Protein AF-A0A6B2V0E9-F1 (afdb_monomer)

Foldseek 3Di:
DVVVVDDLCQLCVQLVHDSVVSVCVVPDDDDDDLSSLCSSCRSVVFDSCVSVVHPVPDDPPPADQDPDDDDDDDDPVRLVVQVPQWDKKWKWDADPVGIDIHIFTWGQDPNDTDTDDDCPDPVVVQAQHKIKIKDKDADSRSRDIDMRIDIDRHHDPPDPVVVVVVVVVGPDDD

Radius of gyration: 21.08 Å; Cα contacts (8 Å, |Δi|>4): 212; chains: 1; bounding box: 42×33×59 Å

Mean predicted aligned error: 10.25 Å

Sequence (174 aa):
RERQGLSVAEAAARARMSPQYLAYLEQHPSDPSPAALLRLADALGTTLDALRGGGQELPPGQGHALLRPLLTDLGEDESRELLSTHGVGRVGLSTPDGPAVLPVNYDVIDGDVVFRTAPDAAPASAVGAEIAFEVDHVDDALSRGWSVLVVGRAEEVADPREARRLEERAHSAP

pLDDT: mean 87.83, std 10.67, range [49.34, 98.0]

Structure (mmCIF, N/CA/C/O backbone):
data_AF-A0A6B2V0E9-F1
#
_entry.id   AF-A0A6B2V0E9-F1
#
loop_
_atom_site.group_PDB
_atom_site.id
_atom_site.type_symbol
_atom_site.label_atom_id
_atom_site.label_alt_id
_atom_site.label_comp_id
_atom_site.label_asym_id
_atom_site.label_entity_id
_atom_site.label_seq_id
_atom_site.pdbx_PDB_ins_code
_atom_site.Cartn_x
_atom_site.Cartn_y
_atom_site.Cartn_z
_atom_site.occupancy
_atom_site.B_iso_or_equiv
_atom_site.auth_seq_id
_atom_site.auth_comp_id
_atom_site.auth_asym_id
_atom_site.auth_atom_id
_atom_site.pdbx_PDB_model_num
ATOM 1 N N . ARG A 1 1 ? 8.515 0.418 -20.697 1.00 86.69 1 ARG A N 1
ATOM 2 C CA . ARG A 1 1 ? 9.522 1.473 -20.980 1.00 86.69 1 ARG A CA 1
ATOM 3 C C . ARG A 1 1 ? 9.494 2.618 -19.962 1.00 86.69 1 ARG A C 1
ATOM 5 O O . ARG A 1 1 ? 10.560 3.059 -19.561 1.00 86.69 1 ARG A O 1
ATOM 12 N N . GLU A 1 2 ? 8.314 3.063 -19.512 1.00 84.94 2 GLU A N 1
ATOM 13 C CA . GLU A 1 2 ? 8.151 4.243 -18.637 1.00 84.94 2 GLU A CA 1
ATOM 14 C C . GLU A 1 2 ? 8.842 4.079 -17.282 1.00 84.94 2 GLU A C 1
ATOM 16 O O . GLU A 1 2 ? 9.610 4.950 -16.897 1.00 84.94 2 GLU A O 1
ATOM 21 N N . ARG A 1 3 ? 8.735 2.897 -16.656 1.00 78.81 3 ARG A N 1
ATOM 22 C CA . ARG A 1 3 ? 9.502 2.536 -15.442 1.00 78.81 3 ARG A CA 1
ATOM 23 C C . ARG A 1 3 ? 11.029 2.643 -15.583 1.00 78.81 3 ARG A C 1
ATOM 25 O O . ARG A 1 3 ? 11.735 2.608 -14.588 1.00 78.81 3 ARG A O 1
ATOM 32 N N . GLN A 1 4 ? 11.552 2.706 -16.807 1.00 80.00 4 GLN A N 1
ATOM 33 C CA . GLN A 1 4 ? 12.985 2.867 -17.084 1.00 80.00 4 GLN A CA 1
ATOM 34 C C . GLN A 1 4 ? 13.326 4.244 -17.663 1.00 80.00 4 GLN A C 1
ATOM 36 O O . GLN A 1 4 ? 14.446 4.437 -18.129 1.00 80.00 4 GLN A O 1
ATOM 41 N N . GLY A 1 5 ? 12.366 5.174 -17.701 1.00 86.81 5 GLY A N 1
ATOM 42 C CA . GLY A 1 5 ? 12.553 6.505 -18.280 1.00 86.81 5 GLY A CA 1
ATOM 43 C C . GLY A 1 5 ? 12.869 6.500 -19.779 1.00 86.81 5 GLY A C 1
ATOM 44 O O . GLY A 1 5 ? 13.409 7.476 -20.283 1.00 86.81 5 GLY A O 1
ATOM 45 N N . LEU A 1 6 ? 12.575 5.408 -20.498 1.00 91.19 6 LEU A N 1
ATOM 46 C CA . LEU A 1 6 ? 12.905 5.286 -21.920 1.00 91.19 6 LEU A CA 1
ATOM 47 C C . LEU A 1 6 ? 11.804 5.880 -22.797 1.00 91.19 6 LEU A C 1
ATOM 49 O O . LEU A 1 6 ? 10.623 5.526 -22.665 1.00 91.19 6 LEU A O 1
ATOM 53 N N . SER A 1 7 ? 12.206 6.695 -23.772 1.00 95.06 7 SER A N 1
ATOM 54 C CA . SER A 1 7 ? 11.340 7.054 -24.894 1.00 95.06 7 SER A CA 1
ATOM 55 C C . SER A 1 7 ? 11.035 5.827 -25.765 1.00 95.06 7 SER A C 1
ATOM 57 O O . SER A 1 7 ? 11.760 4.825 -25.760 1.00 95.06 7 SER A O 1
ATOM 59 N N . VAL A 1 8 ? 9.968 5.906 -26.568 1.00 94.38 8 VAL A N 1
ATOM 60 C CA . VAL A 1 8 ? 9.622 4.850 -27.541 1.00 94.38 8 VAL A CA 1
ATOM 61 C C . VAL A 1 8 ? 10.786 4.590 -28.504 1.00 94.38 8 VAL A C 1
ATOM 63 O O . VAL A 1 8 ? 11.086 3.440 -28.815 1.00 94.38 8 VAL A O 1
ATOM 66 N N . ALA A 1 9 ? 11.476 5.642 -28.955 1.00 94.88 9 ALA A N 1
ATOM 67 C CA . ALA A 1 9 ? 12.591 5.516 -29.889 1.00 94.88 9 ALA A CA 1
ATOM 68 C C . ALA A 1 9 ? 13.784 4.768 -29.270 1.00 94.88 9 ALA A C 1
ATOM 70 O O . ALA A 1 9 ? 14.346 3.879 -29.908 1.00 94.88 9 ALA A O 1
ATOM 71 N N . GLU A 1 10 ? 14.138 5.076 -28.022 1.00 94.94 10 GLU A N 1
ATOM 72 C CA . GLU A 1 10 ? 15.238 4.411 -27.313 1.00 94.94 10 GLU A CA 1
ATOM 73 C C . GLU A 1 10 ? 14.919 2.949 -27.000 1.00 94.94 10 GLU A C 1
ATOM 75 O O . GLU A 1 10 ? 15.754 2.072 -27.226 1.00 94.94 10 GLU A O 1
ATOM 80 N N . ALA A 1 11 ? 13.702 2.666 -26.527 1.00 94.44 11 ALA A N 1
ATOM 81 C CA . ALA A 1 11 ? 13.258 1.301 -26.264 1.00 94.44 11 ALA A CA 1
ATOM 82 C C . ALA A 1 11 ? 13.232 0.462 -27.553 1.00 94.44 11 ALA A C 1
ATOM 84 O O . ALA A 1 11 ? 13.717 -0.671 -27.566 1.00 94.44 11 ALA A O 1
ATOM 85 N N . ALA A 1 12 ? 12.744 1.033 -28.659 1.00 95.62 12 ALA A N 1
ATOM 86 C CA . ALA A 1 12 ? 12.735 0.374 -29.960 1.00 95.62 12 ALA A CA 1
ATOM 87 C C . ALA A 1 12 ? 14.156 0.112 -30.479 1.00 95.62 12 ALA A C 1
ATOM 89 O O . ALA A 1 12 ? 14.443 -0.992 -30.943 1.00 95.62 12 ALA A O 1
ATOM 90 N N . ALA A 1 13 ? 15.066 1.081 -30.340 1.00 95.19 13 ALA A N 1
ATOM 91 C CA . ALA A 1 13 ? 16.467 0.913 -30.714 1.00 95.19 13 ALA A CA 1
ATOM 92 C C . ALA A 1 13 ? 17.131 -0.227 -29.923 1.00 95.19 13 ALA A C 1
ATOM 94 O O . ALA A 1 13 ? 17.748 -1.108 -30.525 1.00 95.19 13 ALA A O 1
ATOM 95 N N . ARG A 1 14 ? 16.936 -0.274 -28.596 1.00 95.88 14 ARG A N 1
ATOM 96 C CA . ARG A 1 14 ? 17.439 -1.367 -27.744 1.00 95.88 14 ARG A C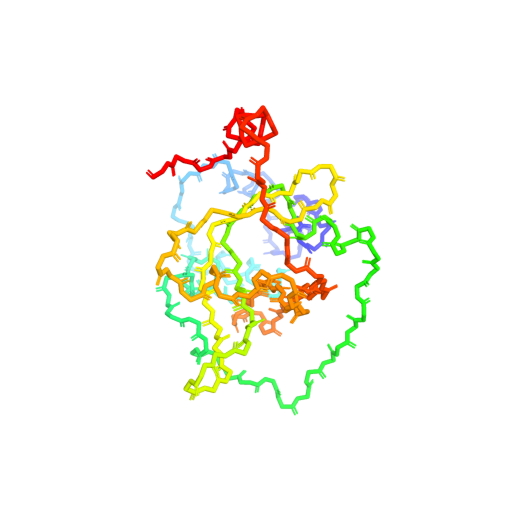A 1
ATOM 97 C C . ARG A 1 14 ? 16.857 -2.724 -28.143 1.00 95.88 14 ARG A C 1
ATOM 99 O O . ARG A 1 14 ? 17.596 -3.698 -28.252 1.00 95.88 14 ARG A O 1
ATOM 106 N N . ALA A 1 15 ? 15.561 -2.777 -28.443 1.00 95.38 15 ALA A N 1
ATOM 107 C CA . ALA A 1 15 ? 14.879 -3.998 -28.873 1.00 95.38 15 ALA A CA 1
ATOM 108 C C . ALA A 1 15 ? 15.174 -4.389 -30.333 1.00 95.38 15 ALA A C 1
ATOM 110 O O . ALA A 1 15 ? 14.685 -5.417 -30.809 1.00 95.38 15 ALA A O 1
ATOM 111 N N . ARG A 1 16 ? 15.970 -3.593 -31.066 1.00 95.44 16 ARG A N 1
ATOM 112 C CA . ARG A 1 16 ? 16.212 -3.747 -32.510 1.00 95.44 16 ARG A CA 1
ATOM 113 C C . ARG A 1 16 ? 14.893 -3.824 -33.290 1.00 95.44 16 ARG A C 1
ATOM 115 O O . ARG A 1 16 ? 14.659 -4.746 -34.073 1.00 95.44 16 ARG A O 1
ATOM 122 N N . MET A 1 17 ? 14.001 -2.878 -33.015 1.00 95.00 17 MET A N 1
ATOM 123 C CA . MET A 1 17 ? 12.652 -2.776 -33.571 1.00 95.00 17 MET A CA 1
ATOM 124 C C . MET A 1 17 ? 12.408 -1.378 -34.139 1.00 95.00 17 MET A C 1
ATOM 126 O O . MET A 1 17 ? 13.085 -0.415 -33.789 1.00 95.00 17 MET A O 1
ATOM 130 N N . SER A 1 18 ? 11.420 -1.264 -35.028 1.00 96.31 18 SER A N 1
ATOM 131 C CA . SER A 1 18 ? 10.961 0.043 -35.502 1.00 96.31 18 SER A CA 1
ATOM 132 C C . SER A 1 18 ? 10.247 0.798 -34.368 1.00 96.31 18 SER A C 1
ATOM 134 O O . SER A 1 18 ? 9.380 0.200 -33.721 1.00 96.31 18 SER A O 1
ATOM 136 N N . PRO A 1 19 ? 10.523 2.102 -34.160 1.00 96.12 19 PRO A N 1
ATOM 137 C CA . PRO A 1 19 ? 9.770 2.936 -33.221 1.00 96.12 19 PRO A CA 1
ATOM 138 C C . PRO A 1 19 ? 8.265 2.954 -33.504 1.00 96.12 19 PRO A C 1
ATOM 140 O O . PRO A 1 19 ? 7.467 2.946 -32.574 1.00 96.12 19 PRO A O 1
ATOM 143 N N . GLN A 1 20 ? 7.866 2.914 -34.780 1.00 94.88 20 GLN A N 1
ATOM 144 C CA . GLN A 1 20 ? 6.453 2.873 -35.177 1.00 94.88 20 GLN A CA 1
ATOM 145 C C . GLN A 1 20 ? 5.800 1.546 -34.794 1.00 94.88 20 GLN A C 1
ATOM 147 O O . GLN A 1 20 ? 4.662 1.530 -34.339 1.00 94.88 20 GLN A O 1
ATOM 152 N N . TYR A 1 21 ? 6.527 0.435 -34.944 1.00 93.31 21 TYR A N 1
ATOM 153 C CA . TYR A 1 21 ? 6.019 -0.874 -34.545 1.00 93.31 21 TYR A CA 1
ATOM 154 C C . TYR A 1 21 ? 5.880 -0.971 -33.023 1.00 93.31 21 TYR A C 1
ATOM 156 O O . TYR A 1 21 ? 4.863 -1.454 -32.544 1.00 93.31 21 TYR A O 1
ATOM 164 N N . LEU A 1 22 ? 6.845 -0.451 -32.254 1.00 94.12 22 LEU A N 1
ATOM 165 C CA . LEU A 1 22 ? 6.716 -0.402 -30.796 1.00 94.12 22 LEU A CA 1
ATOM 166 C C . LEU A 1 22 ? 5.551 0.498 -30.352 1.00 94.12 22 LEU A C 1
ATOM 168 O O . LEU A 1 22 ? 4.748 0.071 -29.532 1.00 94.12 22 LEU A O 1
ATOM 172 N N . ALA A 1 23 ? 5.404 1.692 -30.937 1.00 93.50 23 ALA A N 1
ATOM 173 C CA . ALA A 1 23 ? 4.264 2.570 -30.657 1.00 93.50 23 ALA A CA 1
ATOM 174 C C . ALA A 1 23 ? 2.919 1.893 -30.968 1.00 93.50 23 ALA A C 1
ATOM 176 O O . ALA A 1 23 ? 1.958 2.051 -30.219 1.00 93.50 23 ALA A O 1
ATOM 177 N N . TYR A 1 24 ? 2.860 1.115 -32.053 1.00 92.31 24 TYR A N 1
ATOM 178 C CA . TYR A 1 24 ? 1.678 0.339 -32.409 1.00 92.31 24 TYR A CA 1
ATOM 179 C C . TYR A 1 24 ? 1.339 -0.707 -31.339 1.00 92.31 24 TYR A C 1
ATOM 181 O O . TYR A 1 24 ? 0.192 -0.749 -30.900 1.00 92.31 24 TYR A O 1
ATOM 189 N N . LEU A 1 25 ? 2.329 -1.492 -30.888 1.00 90.62 25 LEU A N 1
ATOM 190 C CA . LEU A 1 25 ? 2.148 -2.504 -29.838 1.00 90.62 25 LEU A CA 1
ATOM 191 C C . LEU A 1 25 ? 1.669 -1.900 -28.507 1.00 90.62 25 LEU A C 1
ATOM 193 O O . LEU A 1 25 ? 0.914 -2.545 -27.793 1.00 90.62 25 LEU A O 1
ATOM 197 N N . GLU A 1 26 ? 2.095 -0.679 -28.169 1.00 89.00 26 GLU A N 1
ATOM 198 C CA . GLU A 1 26 ? 1.688 -0.008 -26.923 1.00 89.00 26 GLU A CA 1
ATOM 199 C C . GLU A 1 26 ? 0.243 0.507 -26.948 1.00 89.00 26 GLU A C 1
ATOM 201 O O . GLU A 1 26 ? -0.372 0.657 -25.898 1.00 89.00 26 GLU A O 1
ATOM 206 N N . GLN A 1 27 ? -0.299 0.797 -28.132 1.00 90.56 27 GLN A N 1
ATOM 207 C CA . GLN A 1 27 ? -1.604 1.451 -28.282 1.00 90.56 27 GLN A CA 1
ATOM 208 C C . GLN A 1 27 ? -2.712 0.497 -28.742 1.00 90.56 27 GLN A C 1
ATOM 210 O O . GLN A 1 27 ? -3.886 0.856 -28.680 1.00 90.56 27 GLN A O 1
ATOM 215 N N . HIS A 1 28 ? -2.358 -0.699 -29.221 1.00 86.44 28 HIS A N 1
ATOM 216 C CA . HIS A 1 28 ? -3.306 -1.625 -29.834 1.00 86.44 28 HIS A CA 1
ATOM 217 C C . HIS A 1 28 ? -3.118 -3.060 -29.321 1.00 86.44 28 HIS A C 1
ATOM 219 O O . HIS A 1 28 ? -1.994 -3.575 -29.336 1.00 86.44 28 HIS A O 1
ATOM 225 N N . PRO A 1 29 ? -4.213 -3.764 -28.971 1.00 81.56 29 PRO A N 1
ATOM 226 C CA . PRO A 1 29 ? -4.179 -5.205 -28.752 1.00 81.56 29 PRO A CA 1
ATOM 227 C C . PRO A 1 29 ? -3.633 -5.918 -29.994 1.00 81.56 29 PRO A C 1
ATOM 229 O O . PRO A 1 29 ? -4.131 -5.732 -31.106 1.00 81.56 29 PRO A O 1
ATOM 232 N N . SER A 1 30 ? -2.584 -6.717 -29.824 1.00 83.56 30 SER A N 1
ATOM 233 C CA . SER A 1 30 ? -1.914 -7.427 -30.916 1.00 83.56 30 SER A CA 1
ATOM 234 C C . SER A 1 30 ? -1.230 -8.698 -30.406 1.00 83.56 30 SER A C 1
ATOM 236 O O . SER A 1 30 ? -0.983 -8.825 -29.209 1.00 83.56 30 SER A O 1
ATOM 238 N N . ASP A 1 31 ? -0.923 -9.633 -31.312 1.00 84.25 31 ASP A N 1
ATOM 239 C CA . ASP A 1 31 ? -0.183 -10.869 -31.008 1.00 84.25 31 ASP A CA 1
ATOM 240 C C . ASP A 1 31 ? 1.222 -10.827 -31.645 1.00 84.25 31 ASP A C 1
ATOM 242 O O . ASP A 1 31 ? 1.445 -11.341 -32.748 1.00 84.25 31 ASP A O 1
ATOM 246 N N . PRO A 1 32 ? 2.184 -10.112 -31.030 1.00 89.62 32 PRO A N 1
ATOM 247 C CA . PRO A 1 32 ? 3.542 -10.028 -31.545 1.00 89.62 32 PRO A CA 1
ATOM 248 C C . PRO A 1 32 ? 4.248 -11.385 -31.478 1.00 89.62 32 PRO A C 1
ATOM 250 O O . PRO A 1 32 ? 4.145 -12.130 -30.506 1.00 89.62 32 PRO A O 1
ATOM 253 N N . SER A 1 33 ? 5.080 -11.667 -32.486 1.00 89.62 33 SER A N 1
ATOM 254 C CA . SER A 1 33 ? 5.872 -12.904 -32.508 1.00 89.62 33 SER A CA 1
ATOM 255 C C . SER A 1 33 ? 6.696 -13.097 -31.216 1.00 89.62 33 SER A C 1
ATOM 257 O O . SER A 1 33 ? 7.243 -12.117 -30.693 1.00 89.62 33 SER A O 1
ATOM 259 N N . PRO A 1 34 ? 6.915 -14.343 -30.753 1.00 88.56 34 PRO A N 1
ATOM 260 C CA . PRO A 1 34 ? 7.747 -14.623 -29.578 1.00 88.56 34 PRO A CA 1
ATOM 261 C C . PRO A 1 34 ? 9.151 -14.010 -29.661 1.00 88.56 34 PRO A C 1
ATOM 263 O O . PRO A 1 34 ? 9.676 -13.512 -28.671 1.00 88.56 34 PRO A O 1
ATOM 266 N N . ALA A 1 35 ? 9.744 -13.971 -30.857 1.00 89.69 35 ALA A N 1
ATOM 267 C CA . ALA A 1 35 ? 11.046 -13.348 -31.078 1.00 89.69 35 ALA A CA 1
ATOM 268 C C . ALA A 1 35 ? 11.026 -11.825 -30.857 1.00 89.69 35 ALA A C 1
ATOM 270 O O . ALA A 1 35 ? 12.020 -11.263 -30.404 1.00 89.69 35 ALA A O 1
ATOM 271 N N . ALA A 1 36 ? 9.922 -11.146 -31.187 1.00 92.31 36 ALA A N 1
ATOM 272 C CA . ALA A 1 36 ? 9.756 -9.721 -30.905 1.00 92.31 36 ALA A CA 1
ATOM 273 C C . ALA A 1 36 ? 9.604 -9.470 -29.399 1.00 92.31 36 ALA A C 1
ATOM 275 O O . ALA A 1 36 ? 10.272 -8.589 -28.864 1.00 92.31 36 ALA A O 1
ATOM 276 N N . LEU A 1 37 ? 8.804 -10.292 -28.714 1.00 91.81 37 LEU A N 1
ATOM 277 C CA . LEU A 1 37 ? 8.642 -10.209 -27.263 1.00 91.81 37 LEU A CA 1
ATOM 278 C C . LEU A 1 37 ? 9.951 -10.481 -26.512 1.00 91.81 37 LEU A C 1
ATOM 280 O O . LEU A 1 37 ? 10.278 -9.744 -25.593 1.00 91.81 37 LEU A O 1
ATOM 284 N N . LEU A 1 38 ? 10.742 -11.473 -26.930 1.00 90.69 38 LEU A N 1
ATOM 285 C CA . LEU A 1 38 ? 12.047 -11.756 -26.320 1.00 90.69 38 LEU A CA 1
ATOM 286 C C . LEU A 1 38 ? 13.026 -10.584 -26.457 1.00 90.69 38 LEU A C 1
ATOM 288 O O . LEU A 1 38 ? 13.744 -10.274 -25.512 1.00 90.69 38 LEU A O 1
ATOM 292 N N . ARG A 1 39 ? 13.040 -9.899 -27.608 1.00 93.25 39 ARG A N 1
ATOM 293 C CA . ARG A 1 39 ? 13.877 -8.703 -27.786 1.00 93.25 39 ARG A CA 1
ATOM 294 C C . ARG A 1 39 ? 13.404 -7.528 -26.938 1.00 93.25 39 ARG A C 1
ATOM 296 O O . ARG A 1 39 ? 14.239 -6.780 -26.444 1.00 93.25 39 ARG A O 1
ATOM 303 N N . LEU A 1 40 ? 12.092 -7.364 -26.770 1.00 93.25 40 LEU A N 1
ATOM 304 C CA . LEU A 1 40 ? 11.542 -6.365 -25.854 1.00 93.25 40 LEU A CA 1
ATOM 305 C C . LEU A 1 40 ? 11.877 -6.701 -24.402 1.00 93.25 40 LEU A C 1
ATOM 307 O O . LEU A 1 40 ? 12.239 -5.797 -23.659 1.00 93.25 40 LEU A O 1
ATOM 311 N N . ALA A 1 41 ? 11.804 -7.977 -24.016 1.00 91.62 41 ALA A N 1
ATOM 312 C CA . ALA A 1 41 ? 12.127 -8.431 -22.669 1.00 91.62 41 ALA A CA 1
ATOM 313 C C . ALA A 1 41 ? 13.578 -8.084 -22.323 1.00 91.62 41 ALA A C 1
ATOM 315 O O . ALA A 1 41 ? 13.829 -7.396 -21.341 1.00 91.62 41 ALA A O 1
ATOM 316 N N . ASP A 1 42 ? 14.507 -8.457 -23.204 1.00 90.62 42 ASP A N 1
ATOM 317 C CA . ASP A 1 42 ? 15.933 -8.147 -23.088 1.00 90.62 42 ASP A CA 1
ATOM 318 C C . ASP A 1 42 ? 16.195 -6.629 -23.043 1.00 90.62 42 ASP A C 1
ATOM 320 O O . ASP A 1 42 ? 16.827 -6.121 -22.117 1.00 90.62 42 ASP A O 1
ATOM 324 N N . ALA A 1 43 ? 15.620 -5.869 -23.982 1.00 93.19 43 ALA A N 1
ATOM 325 C CA . ALA A 1 43 ? 15.784 -4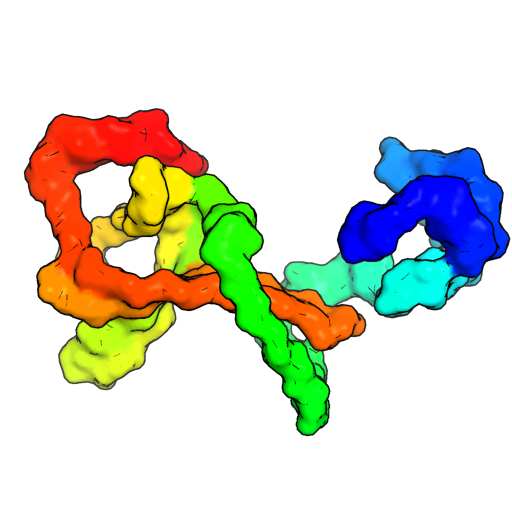.415 -24.059 1.00 93.19 43 ALA A CA 1
ATOM 326 C C . ALA A 1 43 ? 15.246 -3.657 -22.838 1.00 93.19 43 ALA A C 1
ATOM 328 O O . ALA A 1 43 ? 15.753 -2.582 -22.503 1.00 93.19 43 ALA A O 1
ATOM 329 N N . LEU A 1 44 ? 14.204 -4.202 -22.210 1.00 89.75 44 LEU A N 1
ATOM 330 C CA . LEU A 1 44 ? 13.564 -3.672 -21.014 1.00 89.75 44 LEU A CA 1
ATOM 331 C C . LEU A 1 44 ? 14.055 -4.371 -19.741 1.00 89.75 44 LEU A C 1
ATOM 333 O O . LEU A 1 44 ? 13.479 -4.128 -18.686 1.00 89.75 44 LEU A O 1
ATOM 337 N N . GLY A 1 45 ? 15.076 -5.231 -19.799 1.00 84.44 45 GLY A N 1
ATOM 338 C CA . GLY A 1 45 ? 15.593 -5.950 -18.630 1.00 84.44 45 GLY A CA 1
ATOM 339 C C . GLY A 1 45 ? 14.512 -6.684 -17.824 1.00 84.44 45 GLY A C 1
ATOM 340 O O . GLY A 1 45 ? 14.505 -6.597 -16.600 1.00 84.44 45 GLY A O 1
ATOM 341 N N . THR A 1 46 ? 13.570 -7.336 -18.507 1.00 85.44 46 THR A N 1
ATOM 342 C CA . THR A 1 46 ? 12.452 -8.102 -17.932 1.00 85.44 46 THR A CA 1
ATOM 343 C C . THR A 1 46 ? 12.372 -9.498 -18.565 1.00 85.44 46 THR A C 1
ATOM 345 O O . THR A 1 46 ? 13.206 -9.858 -19.396 1.00 85.44 46 THR A O 1
ATOM 348 N N . THR A 1 47 ? 11.384 -10.309 -18.188 1.00 84.19 47 THR A N 1
ATOM 349 C CA . THR A 1 47 ? 11.158 -11.648 -18.748 1.00 84.19 47 THR A CA 1
ATOM 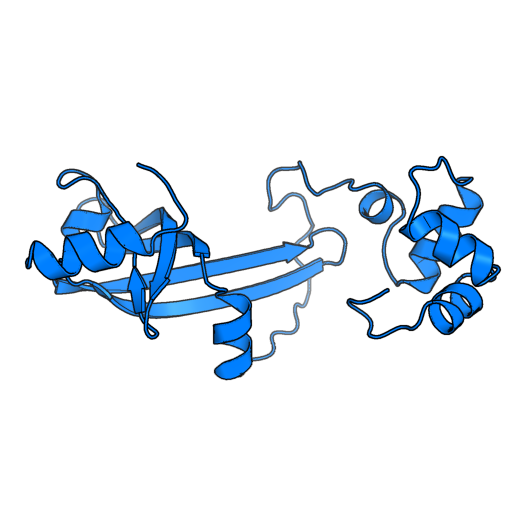350 C C . THR A 1 47 ? 10.019 -11.654 -19.771 1.00 84.19 47 THR A C 1
ATOM 352 O O . THR A 1 47 ? 9.146 -10.785 -19.782 1.00 84.19 47 THR A O 1
ATOM 355 N N . LEU A 1 48 ? 10.015 -12.662 -20.652 1.00 85.69 48 LEU A N 1
ATOM 356 C CA . LEU A 1 48 ? 8.904 -12.900 -21.580 1.00 85.69 48 LEU A CA 1
ATOM 357 C C . LEU A 1 48 ? 7.581 -13.127 -20.834 1.00 85.69 48 LEU A C 1
ATOM 359 O O . LEU A 1 48 ? 6.533 -12.702 -21.313 1.00 85.69 48 LEU A O 1
ATOM 363 N N . ASP A 1 49 ? 7.645 -13.801 -19.688 1.00 78.50 49 ASP A N 1
ATOM 364 C CA . ASP A 1 49 ? 6.480 -14.105 -18.864 1.00 78.50 49 ASP A CA 1
ATOM 365 C C . ASP A 1 49 ? 5.894 -12.826 -18.253 1.00 78.50 49 ASP A C 1
ATOM 367 O O . ASP A 1 49 ? 4.725 -12.520 -18.473 1.00 78.50 49 ASP A O 1
ATOM 371 N N . ALA A 1 50 ? 6.740 -11.982 -17.651 1.00 77.38 50 ALA A N 1
ATOM 372 C CA . ALA A 1 50 ? 6.335 -10.683 -17.118 1.00 77.38 50 ALA A CA 1
ATOM 373 C C . ALA A 1 50 ? 5.758 -9.746 -18.194 1.00 77.38 50 ALA A C 1
ATOM 375 O O . ALA A 1 50 ? 4.774 -9.052 -17.948 1.00 77.38 50 ALA A O 1
ATOM 376 N N . LEU A 1 51 ? 6.315 -9.742 -19.416 1.00 83.88 51 LEU A N 1
ATOM 377 C CA . LEU A 1 51 ? 5.747 -8.974 -20.537 1.00 83.88 51 LEU A CA 1
ATOM 378 C C . LEU A 1 51 ? 4.355 -9.445 -20.960 1.00 83.88 51 LEU A C 1
ATOM 380 O O . LEU A 1 51 ? 3.597 -8.663 -21.527 1.00 83.88 51 LEU A O 1
ATOM 384 N N . ARG A 1 52 ? 4.031 -10.716 -20.722 1.00 79.88 52 ARG A N 1
ATOM 385 C CA . ARG A 1 52 ? 2.716 -11.297 -21.006 1.00 79.88 52 ARG A CA 1
ATOM 386 C C . ARG A 1 52 ? 1.737 -11.138 -19.841 1.00 79.88 52 ARG A C 1
ATOM 388 O O . ARG A 1 52 ? 0.627 -11.648 -19.931 1.00 79.88 52 ARG A O 1
ATOM 395 N N . GLY A 1 53 ? 2.140 -10.454 -18.768 1.00 71.12 53 GLY A N 1
ATOM 396 C CA . GLY A 1 53 ? 1.367 -10.360 -17.529 1.00 71.12 53 GLY A CA 1
ATOM 397 C C . GLY A 1 53 ? 1.456 -11.613 -16.651 1.00 71.12 53 GLY A C 1
ATOM 398 O O . GLY A 1 53 ? 0.773 -11.691 -15.632 1.00 71.12 53 GLY A O 1
ATOM 399 N N . GLY A 1 54 ? 2.302 -12.585 -17.011 1.00 65.44 54 GLY A N 1
ATOM 400 C CA . GLY A 1 54 ? 2.608 -13.738 -16.169 1.00 65.44 54 GLY A CA 1
ATOM 401 C C . GLY A 1 54 ? 3.207 -13.284 -14.838 1.00 65.44 54 GLY A C 1
ATOM 402 O O . GLY A 1 54 ? 4.065 -12.401 -14.804 1.00 65.44 54 GLY A O 1
ATOM 403 N N . GLY A 1 55 ? 2.696 -13.838 -13.736 1.00 60.59 55 GLY A N 1
ATOM 404 C CA . GLY A 1 55 ? 3.095 -13.474 -12.372 1.00 60.59 55 GLY A CA 1
ATOM 405 C C . GLY A 1 55 ? 2.234 -12.414 -11.677 1.00 60.59 55 GLY A C 1
ATOM 406 O O . GLY A 1 55 ? 2.353 -12.279 -10.468 1.00 60.59 55 GLY A O 1
ATOM 407 N N . GLN A 1 56 ? 1.337 -11.709 -12.381 1.00 56.72 56 GLN A N 1
ATOM 408 C CA . GLN A 1 56 ? 0.454 -10.696 -11.764 1.00 56.72 56 GLN A CA 1
ATOM 409 C C . GLN A 1 56 ? -0.762 -11.304 -11.036 1.00 56.72 56 GLN A C 1
ATOM 411 O O . GLN A 1 56 ? -1.269 -10.707 -10.094 1.00 56.72 56 GLN A O 1
ATOM 416 N N . GLU A 1 57 ? -1.221 -12.491 -11.451 1.00 56.91 57 GLU A N 1
ATOM 417 C CA . GLU A 1 57 ? -2.339 -13.223 -10.819 1.00 56.91 57 GLU A CA 1
ATOM 418 C C . GLU A 1 57 ? -1.885 -14.350 -9.874 1.00 56.91 57 GLU A C 1
ATOM 420 O O . GLU A 1 57 ? -2.713 -15.026 -9.261 1.00 56.91 57 GLU A O 1
ATOM 425 N N . LEU A 1 58 ? -0.576 -14.593 -9.755 1.00 60.44 58 LEU A N 1
ATOM 426 C CA . LEU A 1 58 ? -0.068 -15.574 -8.800 1.00 60.44 58 LEU A CA 1
ATOM 427 C C . LEU A 1 58 ? -0.107 -14.981 -7.384 1.00 60.44 58 LEU A C 1
ATOM 429 O O . LEU A 1 58 ? 0.134 -13.784 -7.219 1.00 60.44 58 LEU A O 1
ATOM 433 N N . PRO A 1 59 ? -0.368 -15.797 -6.344 1.00 57.97 59 PRO A N 1
ATOM 434 C CA . PRO A 1 59 ? -0.176 -15.349 -4.974 1.00 57.97 59 PRO A CA 1
ATOM 435 C C . PRO A 1 59 ? 1.252 -14.806 -4.797 1.00 57.97 59 PRO A C 1
ATOM 437 O O . PRO A 1 59 ? 2.187 -15.433 -5.304 1.00 57.97 59 PRO A O 1
ATOM 440 N N . PRO A 1 60 ? 1.445 -13.687 -4.081 1.00 63.38 60 PRO A N 1
ATOM 441 C CA . PRO A 1 60 ? 2.782 -13.165 -3.813 1.00 63.38 60 PRO A CA 1
ATOM 442 C C . PRO A 1 60 ? 3.647 -14.194 -3.064 1.00 63.38 60 PRO A C 1
ATOM 444 O O . PRO A 1 60 ? 3.128 -15.052 -2.344 1.00 63.38 60 PRO A O 1
ATOM 447 N N . GLY A 1 61 ? 4.974 -14.104 -3.219 1.00 62.41 61 GLY A N 1
ATOM 448 C CA . GLY A 1 61 ? 5.933 -14.981 -2.531 1.00 62.41 61 GLY A CA 1
ATOM 449 C C . GLY A 1 61 ? 6.232 -16.297 -3.258 1.00 62.41 61 GLY A C 1
ATOM 450 O O . GLY A 1 61 ? 6.764 -17.229 -2.656 1.00 62.41 61 GLY A O 1
ATOM 451 N N . GLN A 1 62 ? 5.888 -16.383 -4.546 1.00 65.69 62 GLN A N 1
ATOM 452 C CA . GLN A 1 62 ? 6.292 -17.484 -5.432 1.00 65.69 62 GLN A CA 1
ATOM 453 C C . GLN A 1 62 ? 7.692 -17.237 -6.027 1.00 65.69 62 GLN A C 1
ATOM 455 O O . GLN A 1 62 ? 8.358 -18.178 -6.466 1.00 65.69 62 GLN A O 1
ATOM 460 N N . GLY A 1 63 ? 8.151 -15.978 -6.037 1.00 63.50 63 GLY A N 1
ATOM 461 C CA . GLY A 1 63 ? 9.522 -15.607 -6.376 1.00 63.50 63 GLY A CA 1
ATOM 462 C C . GLY A 1 63 ? 10.553 -16.124 -5.365 1.00 63.50 63 GLY A C 1
ATOM 463 O O . GLY A 1 63 ? 10.270 -16.343 -4.189 1.00 63.50 63 GLY A O 1
ATOM 464 N N . HIS A 1 64 ? 11.795 -16.310 -5.818 1.00 62.34 64 HIS A N 1
ATOM 465 C CA . HIS A 1 64 ? 12.896 -16.610 -4.903 1.00 62.34 64 HIS A CA 1
ATOM 466 C C . HIS A 1 64 ? 13.319 -15.324 -4.191 1.00 62.34 64 HIS A C 1
ATOM 468 O O . HIS A 1 64 ? 13.602 -14.323 -4.851 1.00 62.34 64 HIS A O 1
ATOM 474 N N . ALA A 1 65 ? 13.434 -15.365 -2.861 1.00 64.31 65 ALA A N 1
ATOM 475 C CA . ALA A 1 65 ? 14.049 -14.274 -2.115 1.00 64.31 65 ALA A CA 1
ATOM 476 C C . ALA A 1 65 ? 15.448 -13.994 -2.683 1.00 64.31 65 ALA A C 1
ATOM 478 O O . ALA A 1 65 ? 16.260 -14.913 -2.848 1.00 64.31 65 ALA A O 1
ATOM 479 N N . LEU A 1 66 ? 15.734 -12.728 -2.996 1.00 65.06 66 LEU A N 1
ATOM 480 C CA . LEU A 1 66 ? 17.062 -12.346 -3.453 1.00 65.06 66 LEU A CA 1
ATOM 481 C C . LEU A 1 66 ? 18.088 -12.753 -2.396 1.00 65.06 66 LEU A C 1
ATOM 483 O O . LEU A 1 66 ? 17.958 -12.410 -1.226 1.00 65.06 66 LEU A O 1
ATOM 487 N N . LEU A 1 67 ? 19.151 -13.442 -2.816 1.00 63.78 67 LEU A N 1
ATOM 488 C CA . LEU A 1 67 ? 20.234 -13.856 -1.915 1.00 6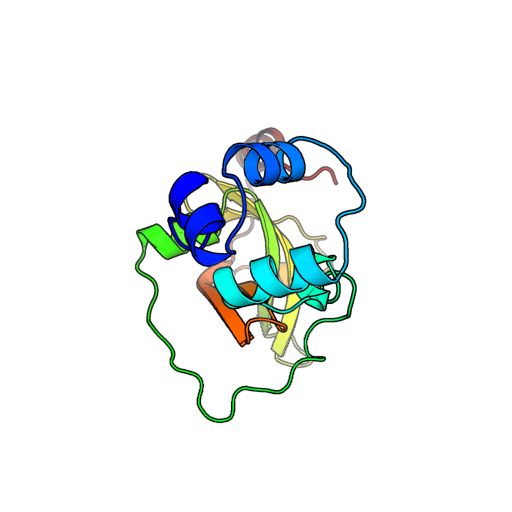3.78 67 LEU A CA 1
ATOM 489 C C . LEU A 1 67 ? 20.909 -12.656 -1.222 1.00 63.78 67 LEU A C 1
ATOM 491 O O . LEU A 1 67 ? 21.540 -12.829 -0.181 1.00 63.78 67 LEU A O 1
ATOM 495 N N . ARG A 1 68 ? 20.818 -11.458 -1.825 1.00 76.31 68 ARG A N 1
ATOM 496 C CA . ARG A 1 68 ? 21.375 -10.186 -1.334 1.00 76.31 68 ARG A CA 1
ATOM 497 C C . ARG A 1 68 ? 20.527 -8.998 -1.822 1.00 76.31 68 ARG A C 1
ATOM 499 O O . ARG A 1 68 ? 20.902 -8.377 -2.819 1.00 76.31 68 ARG A O 1
ATOM 506 N N . PRO A 1 69 ? 19.382 -8.693 -1.192 1.00 77.69 69 PRO A N 1
ATOM 507 C CA . PRO A 1 69 ? 18.629 -7.498 -1.540 1.00 77.69 69 PRO A CA 1
ATOM 508 C C . PRO A 1 69 ? 19.439 -6.254 -1.151 1.00 77.69 69 PRO A C 1
ATOM 510 O O . PRO A 1 69 ? 20.080 -6.222 -0.099 1.00 77.69 69 PRO A O 1
ATOM 513 N N . LEU A 1 70 ? 19.425 -5.238 -2.009 1.00 85.12 70 LEU A N 1
ATOM 514 C CA . LEU A 1 70 ? 19.899 -3.900 -1.668 1.00 85.12 70 LEU A CA 1
ATOM 515 C C . LEU A 1 70 ? 18.673 -3.074 -1.295 1.00 85.12 70 LEU A C 1
ATOM 517 O O . LEU A 1 70 ? 17.789 -2.892 -2.128 1.00 85.12 70 LEU A O 1
ATOM 521 N N . LEU A 1 71 ? 18.619 -2.616 -0.048 1.00 89.62 71 LEU A N 1
ATOM 522 C CA . LEU A 1 71 ? 17.579 -1.711 0.427 1.00 89.62 71 LEU A CA 1
ATOM 523 C C . LEU A 1 71 ? 18.066 -0.273 0.265 1.00 89.62 71 LEU A C 1
ATOM 525 O O . LEU A 1 71 ? 19.244 0.023 0.468 1.00 89.62 71 LEU A O 1
ATOM 529 N N . THR A 1 72 ? 17.170 0.608 -0.150 1.00 92.94 72 THR A N 1
ATOM 530 C CA . THR A 1 72 ? 17.421 2.044 -0.252 1.00 92.94 72 THR A CA 1
ATOM 531 C C . THR A 1 72 ? 16.240 2.746 0.385 1.00 92.94 72 THR A C 1
ATOM 533 O O . THR A 1 72 ? 15.100 2.390 0.094 1.00 92.94 72 THR A O 1
ATOM 536 N N . ASP A 1 73 ? 16.527 3.695 1.271 1.00 94.69 73 ASP A N 1
ATOM 537 C CA . ASP A 1 73 ? 15.488 4.451 1.955 1.00 94.69 73 ASP A CA 1
ATOM 538 C C . ASP A 1 73 ? 14.754 5.343 0.955 1.00 94.69 73 ASP A C 1
ATOM 540 O O . ASP A 1 73 ? 15.378 6.037 0.147 1.00 94.69 73 ASP A O 1
ATOM 544 N N . LEU A 1 74 ? 13.426 5.318 1.030 1.00 95.50 74 LEU A N 1
ATOM 545 C CA . LEU A 1 74 ? 12.565 6.210 0.270 1.00 95.50 74 LEU A CA 1
ATOM 546 C C . LEU A 1 74 ? 12.514 7.564 0.975 1.00 95.50 74 LEU A C 1
ATOM 548 O O . LEU A 1 74 ? 12.400 7.642 2.201 1.00 95.50 74 LEU A O 1
ATOM 552 N N . GLY A 1 75 ? 12.582 8.642 0.195 1.00 95.50 75 GLY A N 1
ATOM 553 C CA . GLY A 1 75 ? 12.332 9.981 0.723 1.00 95.50 75 GLY A CA 1
ATOM 554 C C . GLY A 1 75 ? 10.886 10.129 1.207 1.00 95.50 75 GLY A C 1
ATOM 555 O O . GLY A 1 75 ? 10.016 9.329 0.861 1.00 95.50 75 GLY A O 1
ATOM 556 N N . GLU A 1 76 ? 10.602 11.178 1.980 1.00 93.06 76 GLU A N 1
ATOM 557 C CA . GLU A 1 76 ? 9.234 11.442 2.447 1.00 93.06 76 GLU A CA 1
ATOM 558 C C . GLU A 1 76 ? 8.272 11.674 1.272 1.00 93.06 76 GLU A C 1
ATOM 560 O O . GLU A 1 76 ? 7.213 11.053 1.220 1.00 93.06 76 GLU A O 1
ATOM 565 N N . ASP A 1 77 ? 8.659 12.504 0.300 1.00 94.19 77 ASP A N 1
ATOM 566 C CA . ASP A 1 77 ? 7.829 12.802 -0.875 1.00 94.19 77 ASP A CA 1
ATOM 567 C C . ASP A 1 77 ? 7.550 11.545 -1.713 1.00 94.19 77 ASP A C 1
ATOM 569 O O . ASP A 1 77 ? 6.414 11.305 -2.114 1.00 94.19 77 ASP A O 1
ATOM 573 N N . GLU A 1 78 ? 8.567 10.703 -1.914 1.00 94.31 78 GLU A N 1
ATOM 574 C CA . GLU A 1 78 ? 8.441 9.437 -2.645 1.00 94.31 78 GLU A CA 1
ATOM 575 C C . GLU A 1 78 ? 7.553 8.445 -1.885 1.00 94.31 78 GLU A C 1
ATOM 577 O O . GLU A 1 78 ? 6.685 7.802 -2.470 1.00 94.31 78 GLU A O 1
ATOM 582 N N . SER A 1 79 ? 7.697 8.376 -0.560 1.00 95.12 79 SER A N 1
ATOM 583 C CA . SER A 1 79 ? 6.831 7.558 0.292 1.00 95.12 79 SER A CA 1
ATOM 584 C C . SER A 1 79 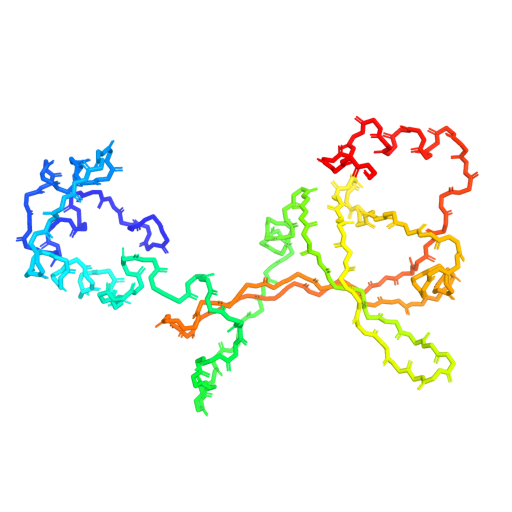? 5.375 8.016 0.210 1.00 95.12 79 SER A C 1
ATOM 586 O O . SER A 1 79 ? 4.478 7.182 0.126 1.00 95.12 79 SER A O 1
ATOM 588 N N . ARG A 1 80 ? 5.125 9.332 0.194 1.00 93.12 80 ARG A N 1
ATOM 589 C CA . ARG A 1 80 ? 3.778 9.906 0.038 1.00 93.12 80 ARG A CA 1
ATOM 590 C C . ARG A 1 80 ? 3.194 9.637 -1.348 1.00 93.12 80 ARG A C 1
ATOM 592 O O . ARG A 1 80 ? 2.004 9.355 -1.445 1.00 93.12 80 ARG A O 1
ATOM 599 N N . GLU A 1 81 ? 4.009 9.693 -2.399 1.00 92.50 81 GLU A N 1
ATOM 600 C CA . GLU A 1 81 ? 3.587 9.344 -3.760 1.00 92.50 81 GLU A CA 1
ATOM 601 C C . GLU A 1 81 ? 3.199 7.861 -3.862 1.00 92.50 81 GLU A C 1
ATOM 603 O O . GLU A 1 81 ? 2.142 7.533 -4.402 1.00 92.50 81 GLU A O 1
ATOM 608 N N . LEU A 1 82 ? 4.006 6.968 -3.281 1.00 93.19 82 LEU A N 1
ATOM 609 C CA . LEU A 1 82 ? 3.760 5.522 -3.279 1.00 93.19 82 LEU A CA 1
ATOM 610 C C . LEU A 1 82 ? 2.584 5.109 -2.389 1.00 93.19 82 LEU A C 1
ATOM 612 O O . LEU A 1 82 ? 1.839 4.197 -2.748 1.00 93.19 82 LEU A O 1
ATOM 616 N N . LEU A 1 83 ? 2.370 5.807 -1.269 1.00 92.12 83 LEU A N 1
ATOM 617 C CA . LEU A 1 83 ? 1.172 5.653 -0.442 1.00 92.12 83 LEU A CA 1
ATOM 618 C C . LEU A 1 83 ? -0.105 5.966 -1.240 1.00 92.12 83 LEU A C 1
ATOM 620 O O . LEU A 1 83 ? -1.167 5.447 -0.902 1.00 92.12 83 LEU A O 1
ATOM 624 N N . SER A 1 84 ? -0.003 6.746 -2.325 1.00 86.50 84 SER A N 1
ATOM 625 C CA . SER A 1 84 ? -1.118 7.118 -3.200 1.00 86.50 84 SER A CA 1
ATOM 626 C C . SER A 1 84 ? -2.252 7.820 -2.430 1.00 86.50 84 SER A C 1
ATOM 628 O O . SER A 1 84 ? -2.093 8.248 -1.288 1.00 86.50 84 SER A O 1
ATOM 630 N N . THR A 1 85 ? -3.410 8.002 -3.064 1.00 83.31 85 THR A N 1
ATOM 631 C CA . THR A 1 85 ? -4.604 8.588 -2.433 1.00 83.31 85 THR A CA 1
ATOM 632 C C . THR A 1 85 ? -5.539 7.546 -1.828 1.00 83.31 85 THR A C 1
ATOM 634 O O . THR A 1 85 ? -6.334 7.897 -0.962 1.00 83.31 85 THR A O 1
ATOM 637 N N . HIS A 1 86 ? -5.476 6.290 -2.277 1.00 88.75 86 HIS A N 1
ATOM 638 C CA . HIS A 1 86 ? -6.318 5.192 -1.802 1.00 88.75 86 HIS A CA 1
ATOM 639 C C . HIS A 1 86 ? -5.767 3.828 -2.234 1.00 88.75 86 HIS A C 1
ATOM 641 O O . HIS A 1 86 ? -5.015 3.726 -3.208 1.00 88.75 86 HIS A O 1
ATOM 647 N N . GLY A 1 87 ? -6.214 2.757 -1.578 1.00 91.75 87 GLY A N 1
ATOM 648 C CA . GLY A 1 87 ? -5.854 1.394 -1.961 1.00 91.75 87 GLY A CA 1
ATOM 649 C C . GLY A 1 87 ? -6.195 0.352 -0.904 1.00 91.75 87 GLY A C 1
ATOM 650 O O . GLY A 1 87 ? -7.067 0.554 -0.061 1.00 91.75 87 GLY A O 1
ATOM 651 N N . VAL A 1 88 ? -5.477 -0.770 -0.957 1.00 93.19 88 VAL A N 1
ATOM 652 C CA . VAL A 1 88 ? -5.473 -1.794 0.093 1.00 93.19 88 VAL A CA 1
ATOM 653 C C . VAL A 1 88 ? -4.120 -1.745 0.785 1.00 93.19 88 VAL A C 1
ATOM 655 O O . VAL A 1 88 ? -3.090 -1.868 0.127 1.00 93.19 88 VAL A O 1
ATOM 658 N N . GLY A 1 89 ? -4.129 -1.577 2.101 1.00 94.94 89 GLY A N 1
ATOM 659 C CA . GLY A 1 89 ? -2.937 -1.640 2.941 1.00 94.94 89 GLY A CA 1
ATOM 660 C C . GLY A 1 89 ? -3.109 -2.652 4.062 1.00 94.94 89 GLY A C 1
ATOM 661 O O . GLY A 1 89 ? -4.109 -3.371 4.121 1.00 94.94 89 GLY A O 1
ATOM 662 N N . ARG A 1 90 ? -2.131 -2.725 4.959 1.00 97.19 90 ARG A N 1
ATOM 663 C CA . ARG A 1 90 ? -2.114 -3.655 6.090 1.00 97.19 90 ARG A CA 1
ATOM 664 C C . ARG A 1 90 ? -1.908 -2.900 7.387 1.00 97.19 90 ARG A C 1
ATOM 666 O O . ARG A 1 90 ? -0.931 -2.180 7.523 1.00 97.19 90 ARG A O 1
ATOM 673 N N . VAL A 1 91 ? -2.792 -3.103 8.355 1.00 97.56 91 VAL A N 1
ATOM 674 C CA . VAL A 1 91 ? -2.621 -2.578 9.712 1.00 97.56 91 VAL A CA 1
ATOM 675 C C . VAL A 1 91 ? -1.988 -3.655 10.581 1.00 97.56 91 VAL A C 1
ATOM 677 O O . VAL A 1 91 ? -2.554 -4.736 10.740 1.00 97.56 91 VAL A O 1
ATOM 680 N N . GLY A 1 92 ? -0.822 -3.352 11.144 1.00 97.62 92 GLY A N 1
ATOM 681 C CA . GLY A 1 92 ? -0.168 -4.110 12.200 1.00 97.62 92 GLY A CA 1
ATOM 682 C C . GLY A 1 92 ? -0.575 -3.577 13.571 1.00 97.62 92 GLY A C 1
ATOM 683 O O . GLY A 1 92 ? -0.288 -2.428 13.905 1.00 97.62 92 GLY A O 1
ATOM 684 N N . LEU A 1 93 ? -1.222 -4.416 14.378 1.00 96.56 93 LEU A N 1
ATOM 685 C CA . LEU A 1 93 ? -1.668 -4.071 15.728 1.00 96.56 93 LEU A CA 1
ATOM 686 C C . LEU A 1 93 ? -1.386 -5.197 16.729 1.00 96.56 93 LEU A C 1
ATOM 688 O O . LEU A 1 93 ? -1.189 -6.355 16.361 1.00 96.56 93 LEU A O 1
ATOM 692 N N . SER A 1 94 ? -1.397 -4.858 18.015 1.00 94.75 94 SER A N 1
ATOM 693 C CA . SER A 1 94 ? -1.372 -5.847 19.096 1.00 94.75 94 SER A CA 1
ATOM 694 C C . SER A 1 94 ? -2.797 -6.216 19.503 1.00 94.75 94 SER A C 1
ATOM 696 O O . SER A 1 94 ? -3.605 -5.335 19.785 1.00 94.75 94 SER A O 1
ATOM 698 N N . THR A 1 95 ? -3.098 -7.511 19.559 1.00 90.88 95 THR A N 1
ATOM 699 C CA . THR A 1 95 ? -4.389 -8.054 20.016 1.00 90.88 95 THR A CA 1
ATOM 700 C C . THR A 1 95 ? -4.189 -8.912 21.273 1.00 90.88 95 THR A C 1
ATOM 702 O O . THR A 1 95 ? -3.049 -9.274 21.582 1.00 90.88 95 THR A O 1
ATOM 705 N N . PRO A 1 96 ? -5.261 -9.287 22.001 1.00 88.44 96 PRO A N 1
ATOM 706 C CA . PRO A 1 96 ? -5.156 -10.209 23.136 1.00 88.44 96 PRO A CA 1
ATOM 707 C C . PRO A 1 96 ? -4.529 -11.570 22.792 1.00 88.44 96 PRO A C 1
ATOM 709 O O . PRO A 1 96 ? -3.874 -12.162 23.647 1.00 88.44 96 PRO A O 1
ATOM 712 N N . ASP A 1 97 ? -4.683 -12.037 21.549 1.00 90.56 97 ASP A N 1
ATOM 713 C CA . ASP A 1 97 ? -4.133 -13.312 21.069 1.00 90.56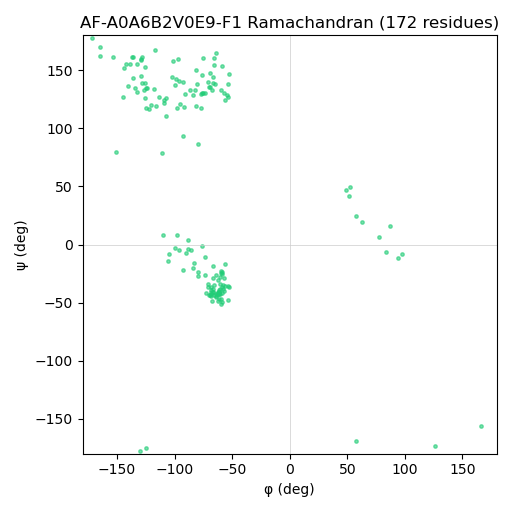 97 ASP A CA 1
ATOM 714 C C . ASP A 1 97 ? -2.702 -13.177 20.506 1.00 90.56 97 ASP A C 1
ATOM 716 O O . ASP A 1 97 ? -2.071 -14.173 20.147 1.00 90.56 97 ASP A O 1
ATOM 720 N N . GLY A 1 98 ? -2.169 -11.950 20.441 1.00 92.88 98 GLY A N 1
ATOM 721 C CA . GLY A 1 98 ? -0.844 -11.634 19.905 1.00 92.88 98 GLY A CA 1
ATOM 722 C C . GLY A 1 98 ? -0.860 -10.563 18.805 1.00 92.88 98 GLY A C 1
ATOM 723 O O . GLY A 1 98 ? -1.892 -9.937 18.549 1.00 92.88 98 GLY A O 1
ATOM 724 N N . PRO A 1 99 ? 0.286 -10.297 18.156 1.00 95.50 99 PRO A N 1
ATOM 725 C CA . PRO A 1 99 ? 0.351 -9.358 17.039 1.00 95.50 99 PRO A CA 1
ATOM 726 C C . PRO A 1 99 ? -0.459 -9.871 15.842 1.00 95.50 99 PRO A C 1
ATOM 728 O O . PRO A 1 99 ? -0.385 -11.048 15.490 1.00 95.50 99 PRO A O 1
ATOM 731 N N . ALA A 1 100 ? -1.200 -8.973 15.197 1.00 95.38 100 ALA A N 1
ATOM 732 C CA . ALA A 1 100 ? -2.000 -9.259 14.014 1.00 95.38 100 ALA A CA 1
ATOM 733 C C . ALA A 1 100 ? -1.696 -8.251 12.901 1.00 95.38 100 ALA A C 1
ATOM 735 O O . ALA A 1 100 ? -1.470 -7.072 13.170 1.00 95.38 100 ALA A O 1
ATOM 736 N N . VAL A 1 101 ? -1.723 -8.726 11.653 1.00 97.00 101 VAL A N 1
ATOM 737 C CA . VAL A 1 101 ? -1.601 -7.900 10.446 1.00 97.00 101 VAL A CA 1
ATOM 738 C C . VAL A 1 101 ? -2.839 -8.135 9.593 1.00 97.00 101 VAL A C 1
ATOM 740 O O . VAL A 1 101 ? -3.083 -9.262 9.160 1.00 97.00 101 VAL A O 1
ATOM 743 N N . LEU A 1 102 ? -3.643 -7.093 9.388 1.00 95.44 102 LEU A N 1
ATOM 744 C CA . LEU A 1 102 ? -4.962 -7.200 8.764 1.00 95.44 102 LEU A CA 1
ATOM 745 C C . LEU A 1 102 ? -5.073 -6.276 7.550 1.00 95.44 102 LEU A C 1
ATOM 747 O O . LEU A 1 102 ? -4.672 -5.116 7.650 1.00 95.44 102 LEU A O 1
ATOM 751 N N . PRO A 1 103 ? -5.620 -6.750 6.417 1.00 95.69 103 PRO A N 1
ATOM 752 C CA . PRO A 1 103 ? -5.840 -5.895 5.263 1.00 95.69 103 PRO A CA 1
ATOM 753 C C . PRO A 1 103 ? -6.975 -4.900 5.534 1.00 95.69 103 PRO A C 1
ATOM 755 O O . PRO A 1 103 ? -8.008 -5.271 6.095 1.00 95.69 103 PRO A O 1
ATOM 758 N N . VAL A 1 104 ? -6.804 -3.655 5.093 1.00 94.50 104 VAL A N 1
ATOM 759 C CA . VAL A 1 104 ? -7.839 -2.613 5.132 1.00 94.50 104 VAL A CA 1
ATOM 760 C C . VAL A 1 104 ? -7.870 -1.849 3.811 1.00 94.50 104 VAL A C 1
ATOM 762 O O . VAL A 1 104 ? -6.826 -1.582 3.216 1.00 94.50 104 VAL A O 1
ATOM 765 N N . ASN A 1 105 ? -9.069 -1.470 3.368 1.00 93.75 105 ASN A N 1
ATOM 766 C CA . ASN A 1 105 ? -9.206 -0.416 2.366 1.00 93.75 105 ASN A CA 1
ATOM 767 C C . ASN A 1 105 ? -8.907 0.916 3.052 1.00 93.75 105 ASN A C 1
ATOM 769 O O . ASN A 1 105 ? -9.481 1.189 4.110 1.00 93.75 105 ASN A O 1
ATOM 773 N N . TYR A 1 106 ? -8.036 1.724 2.461 1.00 94.94 106 TYR A N 1
ATOM 774 C CA . TYR A 1 106 ? -7.647 3.013 3.020 1.00 94.94 106 TYR A CA 1
ATOM 775 C C . TYR A 1 106 ? -7.769 4.134 1.993 1.00 94.94 106 TYR A C 1
ATOM 777 O O . TYR A 1 106 ? -7.715 3.907 0.781 1.00 94.94 106 TYR A O 1
ATOM 785 N N . ASP A 1 107 ? -7.864 5.343 2.522 1.00 95.12 107 ASP A N 1
ATOM 786 C CA . ASP A 1 107 ? -7.736 6.609 1.821 1.00 95.12 107 ASP A CA 1
ATOM 787 C C . ASP A 1 107 ? -6.664 7.456 2.529 1.00 95.12 107 ASP A C 1
ATOM 789 O O . ASP A 1 107 ? -6.442 7.317 3.734 1.00 95.12 107 ASP A O 1
ATOM 793 N N . VAL A 1 108 ? -6.004 8.348 1.790 1.00 94.12 108 VAL A N 1
ATOM 794 C CA . VAL A 1 108 ? -5.105 9.368 2.343 1.00 94.12 108 VAL A CA 1
ATOM 795 C C . VAL A 1 108 ? -5.788 10.721 2.229 1.00 94.12 108 VAL A C 1
ATOM 797 O O . VAL A 1 108 ? -5.976 11.261 1.136 1.00 94.12 108 VAL A O 1
ATOM 800 N N . ILE A 1 109 ? -6.181 11.276 3.371 1.00 92.38 109 ILE A N 1
ATOM 801 C CA . ILE A 1 109 ? -6.975 12.499 3.462 1.00 92.38 109 ILE A CA 1
ATOM 802 C C . ILE A 1 109 ? -6.212 13.482 4.341 1.00 92.38 109 ILE A C 1
ATOM 804 O O . ILE A 1 109 ? -5.969 13.228 5.509 1.00 92.38 109 ILE A O 1
ATOM 808 N N . ASP A 1 110 ? -5.824 14.615 3.754 1.00 90.00 110 ASP A N 1
ATOM 809 C CA . ASP A 1 110 ? -5.110 15.704 4.440 1.00 90.00 110 ASP A CA 1
ATOM 810 C C . ASP A 1 110 ? -3.783 15.269 5.095 1.00 90.00 110 ASP A C 1
ATOM 812 O O . ASP A 1 110 ? -3.275 15.931 5.994 1.00 90.00 110 ASP A O 1
ATOM 816 N N . GLY A 1 111 ? -3.188 14.189 4.578 1.00 89.44 111 GLY A N 1
ATOM 817 C CA . GLY A 1 111 ? -1.938 13.609 5.069 1.00 89.44 111 GLY A CA 1
ATOM 818 C C . GLY A 1 111 ? -2.126 12.431 6.024 1.00 89.44 111 GLY A C 1
ATOM 819 O O . GLY A 1 111 ? -1.139 11.751 6.302 1.00 89.44 111 GLY A O 1
ATOM 820 N N . ASP A 1 112 ? -3.361 12.158 6.448 1.00 93.44 112 ASP A N 1
ATOM 821 C CA . ASP A 1 112 ? -3.698 11.065 7.354 1.00 93.44 112 ASP A CA 1
ATOM 822 C C . ASP A 1 112 ? -4.165 9.828 6.589 1.00 93.44 112 ASP A C 1
ATOM 824 O O . ASP A 1 112 ? -4.902 9.921 5.603 1.00 93.44 112 ASP A O 1
ATOM 828 N N . VAL A 1 113 ? -3.752 8.654 7.069 1.00 95.56 113 VAL A N 1
ATOM 829 C CA . VAL A 1 113 ? -4.278 7.369 6.601 1.00 95.56 113 VAL A CA 1
ATOM 830 C C . VAL A 1 113 ? -5.592 7.103 7.318 1.00 95.56 113 VAL A C 1
ATOM 832 O O . VAL A 1 113 ? -5.630 6.967 8.540 1.00 95.56 113 VAL A O 1
ATOM 835 N N . VAL A 1 114 ? -6.666 6.990 6.548 1.00 95.50 114 VAL A N 1
ATOM 836 C CA . VAL A 1 114 ? -8.021 6.776 7.050 1.00 95.50 114 VAL A CA 1
ATOM 837 C C . VAL A 1 114 ? -8.533 5.445 6.523 1.00 95.50 114 VAL A C 1
ATOM 839 O O . VAL A 1 114 ? -8.414 5.151 5.337 1.00 95.50 114 VAL A O 1
ATOM 842 N N . PHE A 1 115 ? -9.134 4.636 7.388 1.00 94.62 115 PHE A N 1
ATOM 843 C CA . PHE A 1 115 ? -9.807 3.401 6.994 1.00 94.62 115 PHE A CA 1
ATOM 844 C C . PHE A 1 115 ? -11.067 3.194 7.835 1.00 94.62 115 PHE A C 1
ATOM 846 O O . PHE A 1 115 ? -11.180 3.689 8.956 1.00 94.62 115 PHE A O 1
ATOM 853 N N . ARG A 1 116 ? -12.029 2.443 7.292 1.00 91.31 116 ARG A N 1
ATOM 854 C CA . ARG A 1 116 ? -13.245 2.045 8.014 1.00 91.31 116 ARG A CA 1
ATOM 855 C C . ARG A 1 116 ? -13.100 0.627 8.541 1.00 91.31 116 ARG A C 1
ATOM 857 O O . ARG A 1 116 ? -12.559 -0.245 7.868 1.00 91.31 116 ARG A O 1
ATOM 864 N N . THR A 1 117 ? -13.633 0.390 9.731 1.00 91.88 117 THR A N 1
ATOM 865 C CA . THR A 1 117 ? -13.678 -0.935 10.350 1.00 91.88 117 THR A CA 1
ATOM 866 C C . THR A 1 117 ? -14.974 -1.097 11.134 1.00 91.88 117 THR A C 1
ATOM 868 O O . THR A 1 117 ? -15.547 -0.114 11.603 1.00 91.88 117 THR A O 1
ATOM 871 N N . ALA A 1 118 ? -15.450 -2.334 11.274 1.00 91.12 118 ALA A N 1
ATOM 872 C CA . ALA A 1 118 ? -16.577 -2.615 12.153 1.00 91.12 118 ALA A CA 1
ATOM 873 C C . ALA A 1 118 ? -16.151 -2.434 13.627 1.00 91.12 118 ALA A C 1
ATOM 875 O O . ALA A 1 118 ? -14.992 -2.724 13.945 1.00 91.12 118 ALA A O 1
ATOM 876 N N . PRO A 1 119 ? -17.047 -1.991 14.532 1.00 88.75 119 PRO A N 1
ATOM 877 C CA . PRO A 1 119 ? -16.719 -1.789 15.949 1.00 88.75 119 PRO A CA 1
ATOM 878 C C . PRO A 1 119 ? -16.237 -3.052 16.679 1.00 88.75 119 PRO A C 1
ATOM 880 O O . PRO A 1 119 ? -15.554 -2.958 17.693 1.00 88.75 119 PRO A O 1
ATOM 883 N N . ASP A 1 120 ? -16.611 -4.231 16.183 1.00 89.88 120 ASP A N 1
ATOM 884 C CA . ASP A 1 120 ? -16.239 -5.547 16.707 1.00 89.88 120 ASP A CA 1
ATOM 885 C C . ASP A 1 120 ? -15.036 -6.179 15.985 1.00 89.88 120 ASP A C 1
ATOM 887 O O . ASP A 1 120 ? -14.554 -7.237 16.392 1.00 89.88 120 ASP A O 1
ATOM 891 N N . ALA A 1 121 ? -14.522 -5.540 14.932 1.00 91.31 121 ALA A N 1
ATOM 892 C CA . ALA A 1 121 ? -13.339 -6.007 14.224 1.00 91.31 121 ALA A CA 1
ATOM 893 C C . ALA A 1 121 ? -12.051 -5.582 14.946 1.00 91.31 121 ALA A C 1
ATOM 895 O O . ALA A 1 121 ? -11.969 -4.525 15.568 1.00 91.31 121 ALA A O 1
ATOM 896 N N . ALA A 1 122 ? -11.004 -6.394 14.808 1.00 91.62 122 ALA A N 1
ATOM 897 C CA . ALA A 1 122 ? -9.734 -6.201 15.507 1.00 91.62 122 ALA A CA 1
ATOM 898 C C . ALA A 1 122 ? -9.093 -4.798 15.356 1.00 91.62 122 ALA A C 1
ATOM 900 O O . ALA A 1 122 ? -8.577 -4.300 16.355 1.00 91.62 122 ALA A O 1
ATOM 901 N N . PRO A 1 123 ? -9.152 -4.090 14.206 1.00 92.81 123 PRO A N 1
ATOM 902 C CA . PRO A 1 123 ? -8.625 -2.724 14.133 1.00 92.81 123 PRO A CA 1
ATOM 903 C C . PRO A 1 123 ? -9.305 -1.737 15.097 1.00 92.81 123 PRO A C 1
ATOM 905 O O . PRO A 1 123 ? -8.653 -0.805 15.561 1.00 92.81 123 PRO A O 1
ATOM 908 N N . ALA A 1 124 ? -10.574 -1.954 15.466 1.00 92.25 124 ALA A N 1
ATOM 909 C CA . ALA A 1 124 ? -11.283 -1.089 16.413 1.00 92.25 124 ALA A CA 1
ATOM 910 C C . ALA A 1 124 ? -10.693 -1.161 17.832 1.00 92.25 124 ALA A C 1
ATOM 912 O O . ALA A 1 124 ? -10.719 -0.173 18.561 1.00 92.25 124 ALA A O 1
ATOM 913 N N . SER A 1 125 ? -10.094 -2.293 18.229 1.00 91.69 125 SER A N 1
ATOM 914 C CA . SER A 1 125 ? -9.452 -2.404 19.547 1.00 91.69 125 SER A CA 1
ATOM 915 C C . SER A 1 125 ? -8.130 -1.643 19.649 1.00 91.69 125 SER A C 1
ATOM 917 O O . SER A 1 125 ? -7.587 -1.519 20.744 1.00 91.69 125 SER A O 1
ATOM 919 N N . ALA A 1 126 ? -7.592 -1.156 18.527 1.00 92.44 126 ALA A N 1
ATOM 920 C CA . ALA A 1 126 ? -6.336 -0.420 18.502 1.00 92.44 126 ALA A CA 1
ATOM 921 C C . ALA A 1 126 ? -6.494 1.083 18.787 1.00 92.44 126 ALA A C 1
ATOM 923 O O . ALA A 1 126 ? -5.485 1.777 18.896 1.00 92.44 126 ALA A O 1
ATOM 924 N N . VAL A 1 127 ? -7.724 1.596 18.928 1.00 94.44 127 VAL A N 1
ATOM 925 C CA . VAL A 1 127 ? -7.978 3.014 19.224 1.00 94.44 127 VAL A CA 1
ATOM 926 C C . VAL A 1 127 ? -7.201 3.453 20.468 1.00 94.44 127 VAL A C 1
ATOM 928 O O . VAL A 1 127 ? -7.271 2.847 21.536 1.00 94.44 127 VAL A O 1
ATOM 931 N N . GLY A 1 128 ? -6.441 4.534 20.320 1.00 94.31 128 GLY A N 1
ATOM 932 C CA . GLY A 1 128 ? -5.587 5.099 21.354 1.00 94.31 128 GLY A CA 1
ATOM 933 C C . GLY A 1 128 ? -4.212 4.439 21.487 1.00 94.31 128 GLY A C 1
ATOM 934 O O . GLY A 1 128 ? -3.397 4.983 22.240 1.00 94.31 128 GLY A O 1
ATOM 935 N N . ALA A 1 129 ? -3.932 3.346 20.772 1.00 95.00 129 ALA A N 1
ATOM 936 C CA . ALA A 1 129 ? -2.636 2.672 20.732 1.00 95.00 129 ALA A CA 1
ATOM 937 C C . ALA A 1 129 ? -1.801 3.094 19.511 1.00 95.00 129 ALA A C 1
ATOM 939 O O . ALA A 1 129 ? -2.322 3.606 18.519 1.00 95.00 129 ALA A O 1
ATOM 940 N N . GLU A 1 130 ? -0.489 2.880 19.600 1.00 96.81 130 GLU A N 1
ATOM 941 C CA . GLU A 1 130 ? 0.417 2.995 18.457 1.00 96.81 130 GLU A CA 1
ATOM 942 C C . GLU A 1 130 ? 0.275 1.748 17.574 1.00 96.81 130 GLU A C 1
ATOM 944 O O . GLU A 1 130 ? 0.319 0.618 18.071 1.00 96.81 130 GLU A O 1
ATOM 949 N N . ILE A 1 131 ? 0.074 1.961 16.277 1.00 97.25 131 ILE A N 1
ATOM 950 C CA . ILE A 1 131 ? -0.056 0.917 15.262 1.00 97.25 131 ILE A CA 1
ATOM 951 C C . ILE A 1 131 ? 0.893 1.181 14.099 1.00 97.25 131 ILE A C 1
ATOM 953 O O . ILE A 1 131 ? 1.357 2.303 13.885 1.00 97.25 131 ILE A O 1
ATOM 957 N N . ALA A 1 132 ? 1.139 0.131 13.326 1.00 98.00 132 ALA A N 1
ATOM 958 C CA . ALA A 1 132 ? 1.795 0.224 12.037 1.00 98.00 132 ALA A CA 1
ATOM 959 C C . ALA A 1 132 ? 0.758 0.111 10.917 1.00 98.00 132 ALA A C 1
ATOM 961 O O . ALA A 1 132 ? -0.189 -0.669 11.012 1.00 98.00 132 ALA A O 1
ATOM 962 N N . PHE A 1 133 ? 0.965 0.843 9.836 1.00 97.75 133 PHE A N 1
ATOM 963 C CA . PHE A 1 133 ? 0.254 0.689 8.580 1.00 97.75 133 PHE A CA 1
ATOM 964 C C . PHE A 1 133 ? 1.271 0.531 7.453 1.00 97.75 133 PHE A C 1
ATOM 966 O O . PHE A 1 133 ? 2.238 1.284 7.387 1.00 97.75 133 PHE A O 1
ATOM 973 N N . GLU A 1 134 ? 1.063 -0.443 6.578 1.00 97.56 134 GLU A N 1
ATOM 974 C CA . GLU A 1 134 ? 1.968 -0.745 5.476 1.00 97.56 134 GLU A CA 1
ATOM 975 C C . GLU A 1 134 ? 1.228 -0.817 4.144 1.00 97.56 134 GLU A C 1
ATOM 977 O O . GLU A 1 134 ? 0.164 -1.434 4.030 1.00 97.56 134 GLU A O 1
ATOM 982 N N . VAL A 1 135 ? 1.856 -0.249 3.119 1.00 96.12 135 VAL A N 1
ATOM 983 C CA . VAL A 1 135 ? 1.554 -0.532 1.715 1.00 96.12 135 VAL A CA 1
ATOM 984 C C . VAL A 1 135 ? 2.848 -0.955 1.052 1.00 96.12 135 VAL A C 1
ATOM 986 O O . VAL A 1 135 ? 3.890 -0.328 1.244 1.00 96.12 135 VAL A O 1
ATOM 989 N N . ASP A 1 136 ? 2.781 -2.022 0.272 1.00 93.12 136 ASP A N 1
ATOM 990 C CA . ASP A 1 136 ? 3.924 -2.572 -0.429 1.00 93.12 136 ASP A CA 1
ATOM 991 C C . ASP A 1 136 ? 3.570 -2.936 -1.867 1.00 93.12 136 ASP A C 1
ATOM 993 O O . ASP A 1 136 ? 2.413 -3.109 -2.259 1.00 93.12 136 ASP A O 1
ATOM 997 N N . HIS A 1 137 ? 4.613 -3.066 -2.673 1.00 86.44 137 HIS A N 1
ATOM 998 C CA . HIS A 1 137 ? 4.515 -3.703 -3.967 1.00 86.44 137 HIS A CA 1
ATOM 999 C C . HIS A 1 137 ? 5.798 -4.467 -4.246 1.00 86.44 137 HIS A C 1
ATOM 1001 O O . HIS A 1 137 ? 6.892 -3.901 -4.205 1.00 86.44 137 HIS A O 1
ATOM 1007 N N . VAL A 1 138 ? 5.659 -5.747 -4.579 1.00 82.12 138 VAL A N 1
ATOM 1008 C CA . VAL A 1 138 ? 6.771 -6.615 -4.967 1.00 82.12 138 VAL A CA 1
ATOM 1009 C C . VAL A 1 138 ? 6.509 -7.144 -6.373 1.00 82.12 138 VAL A C 1
ATOM 1011 O O . VAL A 1 138 ? 5.511 -7.809 -6.630 1.00 82.12 138 VAL A O 1
ATOM 1014 N N . ASP A 1 139 ? 7.422 -6.839 -7.289 1.00 75.69 139 ASP A N 1
ATOM 1015 C CA . ASP A 1 139 ? 7.504 -7.430 -8.619 1.00 75.69 139 ASP A CA 1
ATOM 1016 C C . ASP A 1 139 ? 8.454 -8.634 -8.535 1.00 75.69 139 ASP A C 1
ATOM 1018 O O . ASP A 1 139 ? 9.678 -8.494 -8.633 1.00 75.69 139 ASP A O 1
ATOM 1022 N N . ASP A 1 140 ? 7.882 -9.824 -8.319 1.00 71.25 140 ASP A N 1
ATOM 1023 C CA . ASP A 1 140 ? 8.626 -11.087 -8.196 1.00 71.25 140 ASP A CA 1
ATOM 1024 C C . ASP A 1 140 ? 9.480 -11.373 -9.445 1.00 71.25 140 ASP A C 1
ATOM 1026 O O . ASP A 1 140 ? 10.600 -11.882 -9.337 1.00 71.25 140 ASP A O 1
ATOM 1030 N N . ALA A 1 141 ? 8.994 -11.001 -10.635 1.00 69.88 141 ALA A N 1
ATOM 1031 C CA . ALA A 1 141 ? 9.675 -11.268 -11.898 1.00 69.88 141 ALA A CA 1
ATOM 1032 C C . ALA A 1 141 ? 10.932 -10.411 -12.083 1.00 69.88 141 ALA A C 1
ATOM 1034 O O . ALA A 1 141 ? 11.931 -10.882 -12.630 1.00 69.88 141 ALA A O 1
ATOM 1035 N N . LEU A 1 142 ? 10.888 -9.158 -11.628 1.00 70.75 142 LEU A N 1
ATOM 1036 C CA . LEU A 1 142 ? 12.047 -8.265 -11.614 1.00 70.75 142 LEU A CA 1
ATOM 1037 C C . LEU A 1 142 ? 12.855 -8.358 -10.318 1.00 70.75 142 LEU A C 1
ATOM 1039 O O . LEU A 1 142 ? 13.929 -7.756 -10.237 1.00 70.75 142 LEU A O 1
ATOM 1043 N N . SER A 1 143 ? 12.348 -9.095 -9.326 1.00 75.12 143 SER A N 1
ATOM 1044 C CA . SER A 1 143 ? 12.882 -9.170 -7.967 1.00 75.12 143 SER A CA 1
ATOM 1045 C C . SER A 1 143 ? 13.140 -7.778 -7.381 1.00 75.12 143 SER A C 1
ATOM 1047 O O . SER A 1 143 ? 14.213 -7.479 -6.858 1.00 75.12 143 SER A O 1
ATOM 1049 N N . ARG A 1 144 ? 12.163 -6.886 -7.536 1.00 79.88 144 ARG A N 1
ATOM 1050 C CA . ARG A 1 144 ? 12.212 -5.501 -7.054 1.00 79.88 144 ARG A CA 1
ATOM 1051 C C . ARG A 1 144 ? 10.918 -5.184 -6.343 1.00 79.88 144 ARG A C 1
ATOM 1053 O O . ARG A 1 144 ? 9.887 -5.762 -6.653 1.00 79.88 144 ARG A O 1
ATOM 1060 N N . GLY A 1 145 ? 10.962 -4.222 -5.444 1.00 87.81 145 GLY A N 1
ATOM 1061 C CA . GLY A 1 145 ? 9.770 -3.757 -4.771 1.00 87.81 145 GLY A CA 1
ATOM 1062 C C . GLY A 1 145 ? 10.045 -2.520 -3.949 1.00 87.81 145 GLY A C 1
ATOM 1063 O O . GLY A 1 145 ? 11.182 -2.051 -3.873 1.00 87.81 145 GLY A O 1
ATOM 1064 N N . TRP A 1 146 ? 8.985 -2.021 -3.345 1.00 92.81 146 TRP A N 1
ATOM 1065 C CA . TRP A 1 146 ? 9.006 -0.949 -2.370 1.00 92.81 146 TRP A CA 1
ATOM 1066 C C . TRP A 1 146 ? 8.025 -1.294 -1.252 1.00 92.81 146 TRP A C 1
ATOM 1068 O O . TRP A 1 146 ? 7.082 -2.061 -1.453 1.00 92.81 146 TRP A O 1
ATOM 1078 N N . SER A 1 147 ? 8.266 -0.735 -0.075 1.00 93.94 147 SER A N 1
ATOM 1079 C CA . SER A 1 147 ? 7.347 -0.787 1.058 1.00 93.94 147 SER A CA 1
ATOM 1080 C C . SER A 1 147 ? 7.386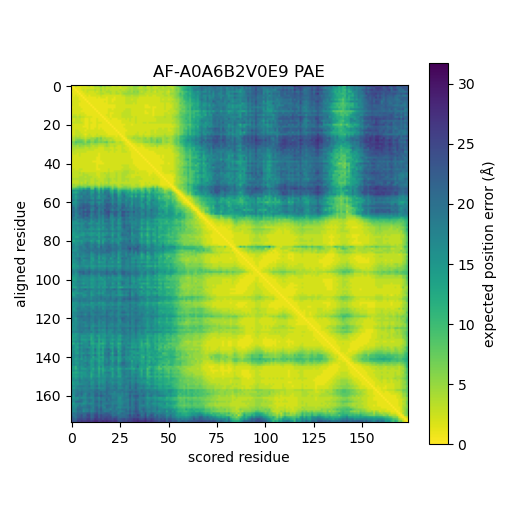 0.571 1.745 1.00 93.94 147 SER A C 1
ATOM 1082 O O . SER A 1 147 ? 8.456 1.166 1.895 1.00 93.94 147 SER A O 1
ATOM 1084 N N . VAL A 1 148 ? 6.209 1.074 2.104 1.00 96.69 148 VAL A N 1
ATOM 1085 C CA . VAL A 1 148 ? 6.018 2.289 2.888 1.00 96.69 148 VAL A CA 1
ATOM 1086 C C . VAL A 1 148 ? 5.367 1.883 4.200 1.00 96.69 148 VAL A C 1
ATOM 1088 O O . VAL A 1 148 ? 4.258 1.350 4.210 1.00 96.69 148 VAL A O 1
ATOM 1091 N N . LEU A 1 149 ? 6.060 2.165 5.302 1.00 96.75 149 LEU A N 1
ATOM 1092 C CA . LEU A 1 149 ? 5.593 1.914 6.659 1.00 96.75 149 LEU A CA 1
ATOM 1093 C C . LEU A 1 149 ? 5.267 3.244 7.342 1.00 96.75 149 LEU A C 1
ATOM 1095 O O . LEU A 1 149 ? 6.133 4.103 7.500 1.00 96.75 149 LEU A O 1
ATOM 1099 N N . VAL A 1 150 ? 4.027 3.385 7.791 1.00 96.38 150 VAL A N 1
ATOM 1100 C CA . VAL A 1 150 ? 3.554 4.502 8.607 1.00 96.38 150 VAL A CA 1
ATOM 1101 C C . VAL A 1 150 ? 3.349 3.990 10.026 1.00 96.38 150 VAL A C 1
ATOM 1103 O O . VAL A 1 150 ? 2.638 3.013 10.240 1.00 96.38 150 VAL A O 1
ATOM 1106 N N . VAL A 1 151 ? 3.963 4.646 11.007 1.00 96.62 151 VAL A N 1
ATOM 1107 C CA . VAL A 1 151 ? 3.741 4.355 12.428 1.00 96.62 151 VAL A CA 1
ATOM 1108 C C . VAL A 1 151 ? 3.058 5.559 13.048 1.00 96.62 151 VAL A C 1
ATOM 1110 O O . VAL A 1 151 ? 3.525 6.688 12.900 1.00 96.62 151 VAL A O 1
ATOM 1113 N N . GLY A 1 152 ? 1.939 5.324 13.719 1.00 96.06 152 GLY A N 1
ATOM 1114 C CA . GLY A 1 152 ? 1.125 6.397 14.265 1.00 96.06 152 GLY A CA 1
ATOM 1115 C C . GLY A 1 152 ? 0.126 5.901 15.292 1.00 96.06 152 GLY A C 1
ATOM 1116 O O . GLY A 1 152 ? -0.073 4.701 15.484 1.00 96.06 152 GLY A O 1
ATOM 1117 N N . ARG A 1 153 ? -0.504 6.849 15.979 1.00 96.62 153 ARG A N 1
ATOM 1118 C CA . ARG A 1 153 ? -1.555 6.551 16.946 1.00 96.62 153 ARG A CA 1
ATOM 1119 C C . ARG A 1 153 ? -2.888 6.395 16.223 1.00 96.62 153 ARG A C 1
ATOM 1121 O O . ARG A 1 153 ? -3.275 7.285 15.477 1.00 96.62 153 ARG A O 1
ATOM 1128 N N . ALA A 1 154 ? -3.593 5.296 16.467 1.00 96.19 154 ALA A N 1
ATOM 1129 C CA . ALA A 1 154 ? -4.939 5.122 15.935 1.00 96.19 154 ALA A CA 1
ATOM 1130 C C . ALA A 1 154 ? -5.933 5.985 16.721 1.00 96.19 154 ALA A C 1
ATOM 1132 O O . ALA A 1 154 ? -5.978 5.922 17.953 1.00 96.19 154 ALA A O 1
ATOM 1133 N N . GLU A 1 155 ? -6.759 6.751 16.019 1.00 95.50 155 GLU A N 1
ATOM 1134 C CA . GLU A 1 155 ? -7.806 7.582 16.612 1.00 95.50 155 GLU A CA 1
ATOM 1135 C C . GLU A 1 155 ? -9.159 7.250 15.984 1.00 95.50 155 GLU A C 1
ATOM 1137 O O . GLU A 1 155 ? -9.271 7.025 14.779 1.00 95.50 155 GLU A O 1
ATOM 1142 N N . GLU A 1 156 ? -10.197 7.190 16.816 1.00 95.19 156 GLU A N 1
ATOM 1143 C CA . GLU A 1 156 ? -11.568 7.035 16.342 1.00 95.19 156 GLU A CA 1
ATOM 1144 C C . GLU A 1 156 ? -12.127 8.397 15.921 1.00 95.19 156 GLU A C 1
ATOM 1146 O O . GLU A 1 156 ? -12.063 9.376 16.670 1.00 95.19 156 GLU A O 1
ATOM 1151 N N . VAL A 1 157 ? -12.752 8.448 14.745 1.00 94.81 157 VAL A N 1
ATOM 1152 C CA . VAL A 1 157 ? -13.476 9.636 14.284 1.00 94.81 157 VAL A CA 1
ATOM 1153 C C . VAL A 1 157 ? -14.855 9.676 14.946 1.00 94.81 157 VAL A C 1
ATOM 1155 O O . VAL A 1 157 ? -15.842 9.182 14.405 1.00 94.81 157 VAL A O 1
ATOM 1158 N N . ALA A 1 158 ? -14.920 10.264 16.142 1.00 90.62 158 ALA A N 1
ATOM 1159 C CA . ALA A 1 158 ? -16.147 10.321 16.940 1.00 90.62 158 ALA A CA 1
ATOM 1160 C C . ALA A 1 158 ? -17.140 11.419 16.500 1.00 90.62 158 ALA A C 1
ATOM 1162 O O . ALA A 1 158 ? -18.330 11.318 16.800 1.00 90.62 158 ALA A O 1
ATOM 1163 N N . ASP A 1 159 ? -16.680 12.482 15.824 1.00 94.19 159 ASP A N 1
ATOM 1164 C CA . ASP A 1 159 ? -17.559 13.554 15.333 1.00 94.19 159 ASP A CA 1
ATOM 1165 C C . ASP A 1 159 ? -18.302 13.092 14.064 1.00 94.19 159 ASP A C 1
ATOM 1167 O O . ASP A 1 159 ? -17.661 12.883 13.029 1.00 94.19 159 ASP A O 1
ATOM 1171 N N . PRO A 1 160 ? -19.649 13.004 14.077 1.00 92.44 160 PRO A N 1
ATOM 1172 C CA . PRO A 1 160 ? -20.423 12.612 12.901 1.00 92.44 160 PRO A CA 1
ATOM 1173 C C . PRO A 1 160 ? -20.217 13.526 11.687 1.00 92.44 160 PRO A C 1
ATOM 1175 O O . PRO A 1 160 ? -20.440 13.104 10.553 1.00 92.44 160 PRO A O 1
ATOM 1178 N N . ARG A 1 161 ? -19.832 14.792 11.897 1.00 94.25 161 ARG A N 1
ATOM 1179 C CA . ARG A 1 161 ? -19.538 15.725 10.801 1.00 94.25 161 ARG A CA 1
ATOM 1180 C C . ARG A 1 161 ? -18.227 15.381 10.115 1.00 94.25 161 ARG A C 1
ATOM 1182 O O . ARG A 1 161 ? -18.180 15.417 8.889 1.00 94.25 161 ARG A O 1
ATOM 1189 N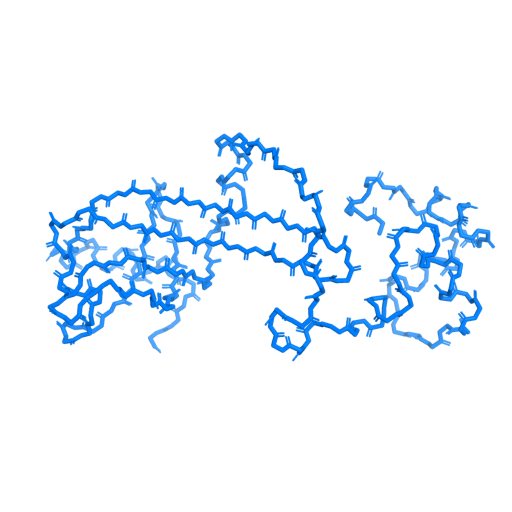 N . GLU A 1 162 ? -17.203 15.034 10.890 1.00 92.19 162 GLU A N 1
ATOM 1190 C CA . GLU A 1 162 ? -15.921 14.609 10.334 1.00 92.19 162 GLU A CA 1
ATOM 1191 C C . GLU A 1 162 ? -16.058 13.242 9.667 1.00 92.19 162 GLU A C 1
ATOM 1193 O O . GLU A 1 162 ? -15.634 13.083 8.528 1.00 92.19 162 GLU A O 1
ATOM 1198 N N . ALA A 1 163 ? -16.766 12.299 10.296 1.00 91.88 163 ALA A N 1
ATOM 1199 C CA . ALA A 1 163 ? -17.061 11.005 9.684 1.00 91.88 163 ALA A CA 1
ATOM 1200 C C . ALA A 1 163 ? -17.728 11.173 8.308 1.00 91.88 163 ALA A C 1
ATOM 1202 O O . ALA A 1 163 ? -17.260 10.621 7.315 1.00 91.88 163 ALA A O 1
ATOM 1203 N N . ARG A 1 164 ? -18.753 12.030 8.217 1.00 91.38 164 ARG A N 1
ATOM 1204 C CA . ARG A 1 164 ? -19.425 12.336 6.948 1.00 91.38 164 ARG A CA 1
ATOM 1205 C C . ARG A 1 164 ? -18.496 12.991 5.922 1.00 91.38 164 ARG A C 1
ATOM 1207 O O . ARG A 1 164 ? -18.554 12.656 4.744 1.00 91.38 164 ARG A O 1
ATOM 1214 N N . ARG A 1 165 ? -17.638 13.920 6.349 1.00 92.38 165 ARG A N 1
ATOM 1215 C CA . ARG A 1 165 ? -16.652 14.575 5.477 1.00 92.38 165 ARG A CA 1
ATOM 1216 C C . ARG A 1 165 ? -15.669 13.565 4.878 1.00 92.38 165 ARG A C 1
ATOM 1218 O O . ARG A 1 165 ? -15.321 13.682 3.704 1.00 92.38 165 ARG A O 1
ATOM 1225 N N . LEU A 1 166 ? -15.219 12.598 5.676 1.00 92.06 166 LEU A N 1
ATOM 1226 C CA . LEU A 1 166 ? -14.338 11.521 5.225 1.00 92.06 166 LEU A CA 1
ATOM 1227 C C . LEU A 1 166 ? -15.076 10.571 4.273 1.00 92.06 166 LEU A C 1
ATOM 1229 O O . LEU A 1 166 ? -14.541 10.231 3.224 1.00 92.06 166 LEU A O 1
ATOM 1233 N N . GLU A 1 167 ? -16.328 10.215 4.577 1.00 88.69 167 GLU A N 1
ATOM 1234 C CA . GLU A 1 167 ? -17.177 9.394 3.701 1.00 88.69 167 GLU A CA 1
ATOM 1235 C C . GLU A 1 167 ? -17.399 10.027 2.322 1.00 88.69 167 GLU A C 1
ATOM 1237 O O . GLU A 1 167 ? -17.333 9.329 1.314 1.00 88.69 167 GLU A O 1
ATOM 1242 N N . GLU A 1 168 ? -17.622 11.341 2.258 1.00 89.38 168 GLU A N 1
ATOM 1243 C CA . GLU A 1 168 ? -17.817 12.076 0.999 1.00 89.38 168 GLU A CA 1
ATOM 1244 C C . GLU A 1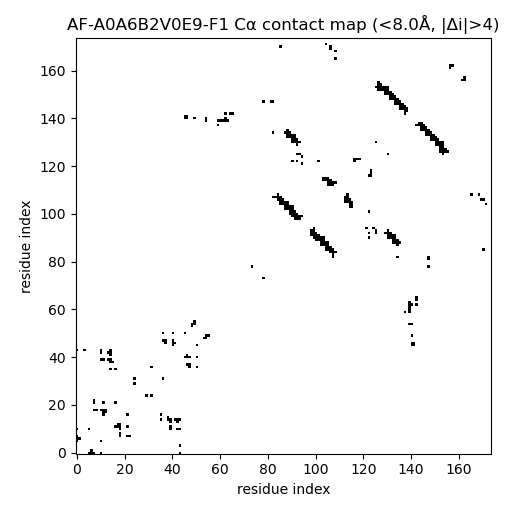 168 ? -16.549 12.112 0.120 1.00 89.38 168 GLU A C 1
ATOM 1246 O O . GLU A 1 168 ? -16.644 12.363 -1.083 1.00 89.38 168 GLU A O 1
ATOM 1251 N N . ARG A 1 169 ? -15.368 11.851 0.699 1.00 86.94 169 ARG A N 1
ATOM 1252 C CA . ARG A 1 169 ? -14.064 11.823 0.012 1.00 86.94 169 ARG A CA 1
ATOM 1253 C C . ARG A 1 169 ? -13.521 10.411 -0.224 1.00 86.94 169 ARG A C 1
ATOM 1255 O O . ARG A 1 169 ? -12.503 10.282 -0.900 1.00 86.94 169 ARG A O 1
ATOM 1262 N N . ALA A 1 170 ? -14.158 9.388 0.341 1.00 82.12 170 ALA A N 1
ATOM 1263 C CA . ALA A 1 170 ? -13.681 8.013 0.277 1.00 82.12 170 ALA A CA 1
ATOM 1264 C C . ALA A 1 170 ? -13.824 7.436 -1.139 1.00 82.12 170 ALA A C 1
ATOM 1266 O O . ALA A 1 170 ? -14.873 7.567 -1.776 1.00 82.12 170 ALA A O 1
ATOM 1267 N N . HIS A 1 171 ? -12.791 6.739 -1.617 1.00 77.81 171 HIS A N 1
ATOM 1268 C CA . HIS A 1 171 ? -12.819 6.077 -2.928 1.00 77.81 171 HIS A CA 1
ATOM 1269 C C . HIS A 1 171 ? -13.490 4.701 -2.887 1.00 77.81 171 HIS A C 1
ATOM 1271 O O . HIS A 1 171 ? -13.858 4.151 -3.927 1.00 77.81 171 HIS A O 1
ATOM 1277 N N . SER A 1 172 ? -13.666 4.134 -1.692 1.00 65.00 172 SER A N 1
ATOM 1278 C CA . SER A 1 172 ? -14.363 2.866 -1.491 1.00 65.00 172 SER A CA 1
ATOM 1279 C C . SER A 1 172 ? -15.805 3.087 -1.025 1.00 65.00 172 SER A C 1
ATOM 1281 O O . SER A 1 172 ? -16.086 3.913 -0.152 1.00 65.00 172 SER A O 1
ATOM 1283 N N . ALA A 1 173 ? -16.737 2.320 -1.594 1.00 53.28 173 ALA A N 1
ATOM 1284 C CA . ALA A 1 173 ? -18.066 2.144 -1.012 1.00 53.28 173 ALA A CA 1
ATOM 1285 C C . ALA A 1 173 ? -17.987 1.185 0.201 1.00 53.28 173 ALA A C 1
ATOM 1287 O O . ALA A 1 173 ? -16.992 0.463 0.321 1.00 53.28 173 ALA A O 1
ATOM 1288 N N . PRO A 1 174 ? -18.983 1.193 1.106 1.00 49.34 174 PRO A N 1
ATOM 1289 C CA . PRO A 1 174 ? -19.104 0.192 2.167 1.00 49.34 174 PRO A CA 1
ATOM 1290 C C . PRO A 1 174 ? -19.190 -1.241 1.628 1.00 49.34 174 PRO A C 1
ATOM 1292 O O . PRO A 1 174 ? -19.825 -1.432 0.563 1.00 49.34 174 PRO A O 1
#

Secondary structure (DSSP, 8-state):
-GGGT--HHHHHHHTT--HHHHHHHHHS-----HHHHHHHHHHTT--HHHHTTTTSSSPTT-SPPPSSPPP-PPPHHHHHHHH-SEEEEEEEEEETTEEEEEEEEEEEETTEEEE---TTSGGGGGTTSEEEEEEEEEETTTTEEEEEEEEEE------HHHHHHHHHH-SS--

Nearest PDB structures (foldseek):
  6eci-assembly9_Q  TM=8.576E-01  e=1.978E-05  Mycolicibacterium smegmatis MC2 155
  3kxa-assembly2_D  TM=9.447E-01  e=2.335E-02  Neisseria gonorrhoeae FA 1090
  4ybn-assembly1_B  TM=8.346E-01  e=1.187E-02  Mycolicibacterium smegmatis MC2 155
  2fur-assembly1_B  TM=7.471E-01  e=1.049E-02  Thermoplasma acidophilum
  2b5a-assembly1_A  TM=8.289E-01  e=1.087E-01  [Bacillus] caldolyticus

Solvent-accessible surface area (backbone atoms only — not comparable to full-atom values): 10710 Å² total; per-residue (Å²): 92,69,98,72,74,41,52,62,58,56,46,14,56,61,29,73,46,54,40,68,57,48,53,46,59,77,76,41,96,74,87,74,53,68,71,58,44,46,29,43,13,60,51,64,73,48,44,58,50,50,76,72,53,49,73,75,84,52,72,86,82,77,48,79,78,66,97,74,75,83,88,76,87,74,52,71,71,56,39,52,59,73,61,45,58,57,51,75,31,32,42,36,40,79,50,97,94,41,79,44,76,42,80,39,60,36,31,48,56,98,86,40,85,44,67,82,75,54,84,88,38,76,76,49,74,37,55,78,34,76,32,38,37,36,42,70,47,72,42,56,84,71,70,45,68,54,72,41,79,48,76,48,70,37,76,75,76,80,50,70,67,58,44,49,56,50,60,79,68,47,91,68,78,134